Protein AF-A0A1B6LTI6-F1 (afdb_monomer_lite)

Structure (mmCIF, N/CA/C/O backbone):
data_AF-A0A1B6LTI6-F1
#
_entry.id   AF-A0A1B6LTI6-F1
#
loop_
_atom_site.group_PDB
_atom_site.id
_atom_site.type_symbol
_atom_site.label_atom_id
_atom_site.label_alt_id
_atom_site.label_comp_id
_atom_site.label_asym_id
_atom_site.label_entity_id
_atom_site.label_seq_id
_atom_site.pdbx_PDB_ins_code
_atom_site.Cartn_x
_atom_site.Cartn_y
_atom_site.Cartn_z
_atom_site.occupancy
_atom_site.B_iso_or_equiv
_atom_site.auth_seq_id
_atom_site.auth_comp_id
_atom_site.auth_asym_id
_atom_site.auth_atom_id
_atom_site.pdbx_PDB_model_num
ATOM 1 N N . ALA A 1 1 ? -18.635 -0.153 91.635 1.00 41.06 1 ALA A N 1
ATOM 2 C CA . ALA A 1 1 ? -19.345 -0.521 90.395 1.00 41.06 1 ALA A CA 1
ATOM 3 C C . ALA A 1 1 ? -18.486 -0.072 89.223 1.00 41.06 1 ALA A C 1
ATOM 5 O O . ALA A 1 1 ? -18.186 1.110 89.122 1.00 41.06 1 ALA A O 1
ATOM 6 N N . ALA A 1 2 ? -17.983 -1.030 88.450 1.00 55.22 2 ALA A N 1
ATOM 7 C CA . ALA A 1 2 ? -17.024 -0.839 87.370 1.00 55.22 2 ALA A CA 1
ATOM 8 C C . ALA A 1 2 ? -17.741 -0.853 86.016 1.00 55.22 2 ALA A C 1
ATOM 10 O O . ALA A 1 2 ? -18.438 -1.827 85.768 1.00 55.22 2 ALA A O 1
ATOM 11 N N . LEU A 1 3 ? -17.532 0.170 85.177 1.00 48.66 3 LEU A N 1
ATOM 12 C CA . LEU A 1 3 ? -17.733 0.212 83.711 1.00 48.66 3 LEU A CA 1
ATOM 13 C C . LEU A 1 3 ? -16.902 1.431 83.212 1.00 48.66 3 LEU A C 1
ATOM 15 O O . LEU A 1 3 ? -17.319 2.560 83.432 1.00 48.66 3 LEU A O 1
ATOM 19 N N . GLY A 1 4 ? -15.635 1.351 82.771 1.00 45.06 4 GLY A N 1
ATOM 20 C CA . GLY A 1 4 ? -15.125 0.690 81.555 1.00 45.06 4 GLY A CA 1
ATOM 21 C C . GLY A 1 4 ? -15.723 1.373 80.313 1.00 45.06 4 GLY A C 1
ATOM 22 O O . GLY A 1 4 ? -16.849 1.057 79.970 1.00 45.06 4 GLY A O 1
ATOM 23 N N . GLY A 1 5 ? -15.153 2.391 79.651 1.00 58.50 5 GLY A N 1
ATOM 24 C CA . GLY A 1 5 ? -13.779 2.545 79.168 1.00 58.50 5 GLY A CA 1
ATOM 25 C C . GLY A 1 5 ? -13.611 1.756 77.862 1.00 58.50 5 GLY A C 1
ATOM 26 O O . GLY A 1 5 ? -13.429 0.557 77.975 1.00 58.50 5 GLY A O 1
ATOM 27 N N . MET A 1 6 ? -13.709 2.411 76.681 1.00 52.62 6 MET A N 1
ATOM 28 C CA . MET A 1 6 ? -13.359 1.957 75.296 1.00 52.62 6 MET A CA 1
ATOM 29 C C . MET A 1 6 ? -14.430 2.304 74.222 1.00 52.62 6 MET A C 1
ATOM 31 O O . MET A 1 6 ? -15.004 1.417 73.597 1.00 52.62 6 MET A O 1
ATOM 35 N N . GLY A 1 7 ? -14.697 3.594 73.967 1.00 51.78 7 GLY A N 1
ATOM 36 C CA . GLY A 1 7 ? -15.614 4.037 72.89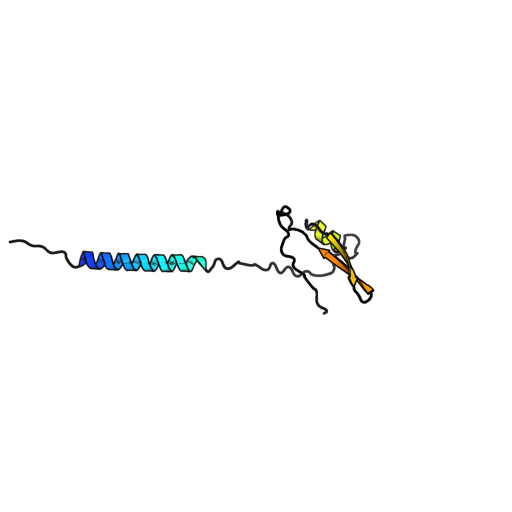2 1.00 51.78 7 GLY A CA 1
ATOM 37 C C . GLY A 1 7 ? -14.946 4.690 71.669 1.00 51.78 7 GLY A C 1
ATOM 38 O O . GLY A 1 7 ? -15.444 4.570 70.554 1.00 51.78 7 GLY A O 1
ATOM 39 N N . CYS A 1 8 ? -13.794 5.347 71.842 1.00 55.28 8 CYS A N 1
ATOM 40 C CA . CYS A 1 8 ? -13.219 6.219 70.803 1.00 55.28 8 CYS A CA 1
ATOM 41 C C . CYS A 1 8 ? -12.261 5.514 69.824 1.00 55.28 8 CYS A C 1
ATOM 43 O O . CYS A 1 8 ? -12.075 5.981 68.704 1.00 55.28 8 CYS A O 1
ATOM 45 N N . SER A 1 9 ? -11.672 4.375 70.197 1.00 56.72 9 SER A N 1
ATOM 46 C CA . SER A 1 9 ? -10.668 3.683 69.370 1.00 56.72 9 SER A CA 1
ATOM 47 C C . SER A 1 9 ? -11.272 2.870 68.221 1.00 56.72 9 SER A C 1
ATOM 49 O O . SER A 1 9 ? -10.673 2.776 67.153 1.00 56.72 9 SER A O 1
ATOM 51 N N . ARG A 1 10 ? -12.480 2.317 68.400 1.00 62.62 10 ARG A N 1
ATOM 52 C CA . ARG A 1 10 ? -13.165 1.523 67.364 1.00 62.62 10 ARG A CA 1
ATOM 53 C C . ARG A 1 10 ? -13.713 2.394 66.234 1.00 62.62 10 ARG A C 1
ATOM 55 O O . ARG A 1 10 ? -13.613 2.009 65.077 1.00 62.62 10 ARG A O 1
ATOM 62 N N . LEU A 1 11 ? -14.224 3.583 66.557 1.00 59.97 11 LEU A N 1
ATOM 63 C CA . LEU A 1 11 ? -14.729 4.533 65.563 1.00 59.97 11 LEU A CA 1
ATOM 64 C C . LEU A 1 11 ? -13.587 5.132 64.722 1.00 59.97 11 LEU A C 1
ATOM 66 O O . LEU A 1 11 ? -13.704 5.242 63.503 1.00 59.97 11 LEU A O 1
ATOM 70 N N . ALA A 1 12 ? -12.449 5.429 65.361 1.00 71.44 12 ALA A N 1
ATOM 71 C CA . ALA A 1 12 ? -11.232 5.856 64.673 1.00 71.44 12 ALA A CA 1
ATOM 72 C C . ALA A 1 12 ? -10.667 4.753 63.759 1.00 71.44 12 ALA A C 1
ATOM 74 O O . ALA A 1 12 ? -10.264 5.040 62.635 1.00 71.44 12 ALA A O 1
ATOM 75 N N . ALA A 1 13 ? -10.701 3.490 64.201 1.00 76.12 13 ALA A N 1
ATOM 76 C CA . ALA A 1 13 ? -10.264 2.352 63.393 1.00 76.12 13 ALA A CA 1
ATOM 77 C C . ALA A 1 13 ? -11.156 2.126 62.161 1.00 76.12 13 ALA A C 1
ATOM 79 O O . ALA A 1 13 ? -10.638 1.896 61.072 1.00 76.12 13 ALA A O 1
ATOM 80 N N . VAL A 1 14 ? -12.483 2.244 62.299 1.00 77.69 14 VAL A N 1
ATOM 81 C CA . VAL A 1 14 ? -13.417 2.123 61.163 1.00 77.69 14 VAL A CA 1
ATOM 82 C C . VAL A 1 14 ? -13.204 3.255 60.157 1.00 77.69 14 VAL A C 1
ATOM 84 O O . VAL A 1 14 ? -13.127 2.995 58.960 1.00 77.69 14 VAL A O 1
ATOM 87 N N . SER A 1 15 ? -13.023 4.492 60.630 1.00 80.00 15 SER A N 1
ATOM 88 C CA . SER A 1 15 ? -12.713 5.635 59.762 1.00 80.00 15 SER A CA 1
ATOM 89 C C . SER A 1 15 ? -11.385 5.446 59.014 1.00 80.00 15 SER A C 1
ATOM 91 O O . SER A 1 15 ? -11.318 5.639 57.801 1.00 80.00 15 SER A O 1
ATOM 93 N N . LEU A 1 16 ? -10.342 4.965 59.702 1.00 84.44 16 LEU A N 1
ATOM 94 C CA . LEU A 1 16 ? -9.036 4.687 59.099 1.00 84.44 16 LEU A CA 1
ATOM 95 C C . LEU A 1 16 ? -9.111 3.587 58.027 1.00 84.44 16 LEU A C 1
ATOM 97 O O . LEU A 1 16 ? -8.517 3.732 56.961 1.00 84.44 16 LEU A O 1
ATOM 101 N N . LEU A 1 17 ? -9.869 2.514 58.274 1.00 85.88 17 LEU A N 1
ATOM 102 C CA . LEU A 1 17 ? -10.059 1.430 57.306 1.00 85.88 17 LEU A CA 1
ATOM 103 C C . LEU A 1 17 ? -10.806 1.897 56.049 1.00 85.88 17 LEU A C 1
ATOM 105 O O . LEU A 1 17 ? -10.423 1.520 54.942 1.00 85.88 17 LEU A O 1
ATOM 109 N N . VAL A 1 18 ? -11.823 2.752 56.202 1.00 88.19 18 VAL A N 1
ATOM 110 C CA . VAL A 1 18 ? -12.550 3.346 55.067 1.00 88.19 18 VAL A CA 1
ATOM 111 C C . VAL A 1 18 ? -11.627 4.251 54.248 1.00 88.19 18 VAL A C 1
ATOM 113 O O . VAL A 1 18 ? -11.609 4.153 53.022 1.00 88.19 18 VAL A O 1
ATOM 116 N N . MET A 1 19 ? -10.800 5.069 54.904 1.00 86.69 19 MET A N 1
ATOM 117 C CA . MET A 1 19 ? -9.836 5.938 54.219 1.00 86.69 19 MET A CA 1
ATOM 118 C C . MET A 1 19 ? -8.779 5.141 53.448 1.00 86.69 19 MET A C 1
ATOM 120 O O . MET A 1 19 ? -8.492 5.473 52.301 1.00 86.69 19 MET A O 1
ATOM 124 N N . ILE A 1 20 ? -8.243 4.064 54.034 1.00 89.31 20 ILE A N 1
ATOM 125 C CA . ILE A 1 20 ? -7.285 3.175 53.358 1.00 89.31 20 ILE A CA 1
ATOM 126 C C . ILE A 1 20 ? -7.943 2.490 52.153 1.00 89.31 20 ILE A C 1
ATOM 128 O O . ILE A 1 20 ? -7.344 2.452 51.082 1.00 89.31 20 ILE A O 1
ATOM 132 N N . ALA A 1 21 ? -9.181 2.001 52.283 1.00 87.75 21 ALA A N 1
ATOM 133 C CA . ALA A 1 21 ? -9.903 1.366 51.179 1.00 87.75 21 ALA A CA 1
ATOM 134 C C . ALA A 1 21 ? -10.166 2.335 50.011 1.00 87.75 21 ALA A C 1
ATOM 136 O O . ALA A 1 21 ? -9.972 1.961 48.854 1.00 87.75 21 ALA A O 1
ATOM 137 N N . VAL A 1 22 ? -10.544 3.587 50.299 1.00 88.31 22 VAL A N 1
ATOM 138 C CA . VAL A 1 22 ? -10.732 4.634 49.277 1.00 88.31 22 VAL A CA 1
ATOM 139 C C . VAL A 1 22 ? -9.405 4.989 48.604 1.00 88.31 22 VAL A C 1
ATOM 141 O O . VAL A 1 22 ? -9.358 5.096 47.380 1.00 88.31 22 VAL A O 1
ATOM 144 N N . LEU A 1 23 ? -8.314 5.106 49.368 1.00 85.31 23 LEU A N 1
ATOM 145 C CA . LEU A 1 23 ? -6.985 5.369 48.810 1.00 85.31 23 LEU A CA 1
ATOM 146 C C . LEU A 1 23 ? -6.523 4.227 47.898 1.00 85.31 23 LEU A C 1
ATOM 148 O O . LEU A 1 23 ? -6.032 4.483 46.805 1.00 85.31 23 LEU A O 1
ATOM 152 N N . LEU A 1 24 ? -6.741 2.973 48.304 1.00 83.56 24 LEU A N 1
ATOM 153 C CA . LEU A 1 24 ? -6.412 1.797 47.496 1.00 83.56 24 LEU A CA 1
ATOM 154 C C . LEU A 1 24 ? -7.255 1.729 46.214 1.00 83.56 24 LEU A C 1
ATOM 156 O O . LEU A 1 24 ? -6.701 1.461 45.151 1.00 83.56 24 LEU A O 1
ATOM 160 N N . LEU A 1 25 ? -8.558 2.027 46.278 1.00 81.00 25 LEU A N 1
ATOM 161 C CA . LEU A 1 25 ? -9.435 2.092 45.099 1.00 81.00 25 LEU A CA 1
ATOM 162 C C . LEU A 1 25 ? -9.007 3.196 44.119 1.00 81.00 25 LEU A C 1
ATOM 164 O O . LEU A 1 25 ? -8.985 2.970 42.909 1.00 81.00 25 LEU A O 1
ATOM 168 N N . LEU A 1 26 ? -8.604 4.364 44.630 1.00 78.88 26 LEU A N 1
ATOM 169 C CA . LEU A 1 26 ? -8.080 5.463 43.815 1.00 78.88 26 LEU A CA 1
ATOM 170 C C . LEU A 1 26 ? -6.695 5.135 43.223 1.00 78.88 26 LEU A C 1
ATOM 172 O O . LEU A 1 26 ? -6.443 5.428 42.054 1.00 78.88 26 LEU A O 1
ATOM 176 N N . CYS A 1 27 ? -5.817 4.469 43.979 1.00 76.69 27 CYS A N 1
ATOM 177 C CA . CYS A 1 27 ? -4.497 4.036 43.509 1.00 76.69 27 CYS A CA 1
ATOM 178 C C . CYS A 1 27 ? -4.571 2.913 42.458 1.00 76.69 27 CYS A C 1
ATOM 180 O O . CYS A 1 27 ? -3.768 2.905 41.525 1.00 76.69 27 CYS A O 1
ATOM 182 N N . LEU A 1 28 ? -5.536 1.994 42.570 1.00 69.44 28 LEU A N 1
ATOM 183 C CA . LEU A 1 28 ? -5.770 0.923 41.591 1.00 69.44 28 LEU A CA 1
ATOM 184 C C . LEU A 1 28 ? -6.430 1.442 40.300 1.00 69.44 28 LEU A C 1
ATOM 186 O O . LEU A 1 28 ? -6.182 0.896 39.228 1.00 69.44 28 LEU A O 1
ATOM 190 N N . GLY A 1 29 ? -7.225 2.516 40.375 1.00 62.94 29 GLY A N 1
ATOM 191 C CA . GLY A 1 29 ? -7.768 3.199 39.193 1.00 62.94 29 GLY A CA 1
ATOM 192 C C . GLY A 1 29 ? -6.719 4.015 38.423 1.00 62.94 29 GLY A C 1
ATOM 193 O O . GLY A 1 29 ? -6.781 4.108 37.198 1.00 62.94 29 GLY A O 1
ATOM 194 N N . ALA A 1 30 ? -5.719 4.562 39.122 1.00 58.94 30 ALA A N 1
ATOM 195 C CA . ALA A 1 30 ? -4.660 5.379 38.523 1.00 58.94 30 ALA A CA 1
ATOM 196 C C . ALA A 1 30 ? -3.540 4.563 37.845 1.00 58.94 30 ALA A C 1
ATOM 198 O O . ALA A 1 30 ? -2.839 5.089 36.980 1.00 58.94 30 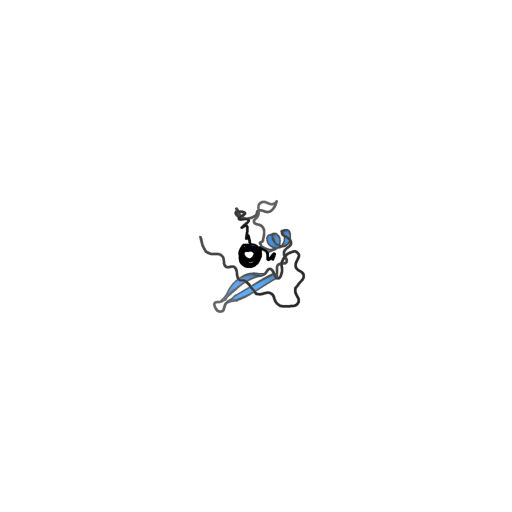ALA A O 1
ATOM 199 N N . SER A 1 31 ? -3.378 3.278 38.182 1.00 57.22 31 SER A N 1
ATOM 200 C CA . SER A 1 31 ? -2.350 2.413 37.578 1.00 57.22 31 SER A CA 1
ATOM 201 C C . SER A 1 31 ? -2.704 1.915 36.171 1.00 57.22 31 SER A C 1
ATOM 203 O O . SER A 1 31 ? -1.816 1.473 35.443 1.00 57.22 31 SER A O 1
ATOM 205 N N . CYS A 1 32 ? -3.963 2.038 35.738 1.00 49.44 32 CYS A N 1
ATOM 206 C CA . CYS A 1 32 ? -4.389 1.576 34.413 1.00 49.44 32 CYS A CA 1
ATOM 207 C C . CYS A 1 32 ? -4.218 2.621 33.295 1.00 49.44 32 CYS A C 1
ATOM 209 O O . CYS A 1 32 ? -4.199 2.251 32.124 1.00 49.44 32 CYS A O 1
ATOM 211 N N . PHE A 1 33 ? -4.044 3.913 33.608 1.00 47.31 33 PHE A N 1
ATOM 212 C CA . PHE A 1 33 ? -3.993 4.959 32.572 1.00 47.31 33 PHE A CA 1
ATOM 213 C C . PHE A 1 33 ? -2.581 5.249 32.021 1.00 47.31 33 PHE A C 1
ATOM 215 O O . PHE A 1 33 ? -2.434 5.981 31.047 1.00 47.31 33 PHE A O 1
ATOM 222 N N . VAL A 1 34 ? -1.530 4.636 32.581 1.00 49.50 34 VAL A N 1
ATOM 223 C CA . VAL A 1 34 ? -0.142 4.759 32.074 1.00 49.50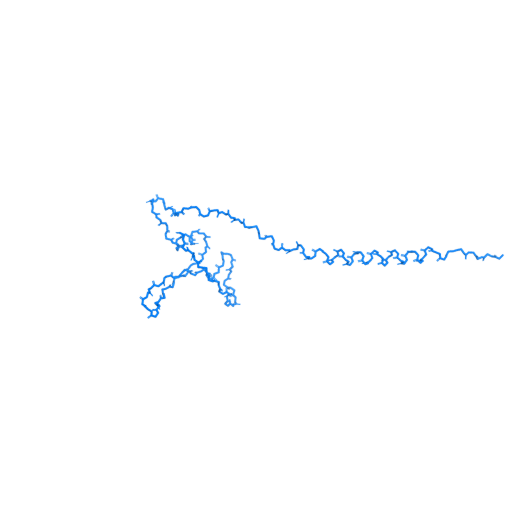 34 VAL A CA 1
ATOM 224 C C . VAL A 1 34 ? 0.356 3.449 31.443 1.00 49.50 34 VAL A C 1
ATOM 226 O O . VAL A 1 34 ? 1.547 3.239 31.258 1.00 49.50 34 VAL A O 1
ATOM 229 N N . ALA A 1 35 ? -0.562 2.586 30.999 1.00 52.66 35 ALA A N 1
ATOM 230 C CA . ALA A 1 35 ? -0.286 1.661 29.895 1.00 52.66 35 ALA A CA 1
ATOM 231 C C . ALA A 1 35 ? -0.572 2.333 28.535 1.00 52.66 35 ALA A C 1
ATOM 233 O O . ALA A 1 35 ? -0.914 1.673 27.555 1.00 52.66 35 ALA A O 1
ATOM 234 N N . GLY A 1 36 ? -0.434 3.665 28.479 1.00 48.81 36 GLY A N 1
ATOM 235 C CA . GLY A 1 36 ? -0.293 4.407 27.239 1.00 48.81 36 GLY A CA 1
ATOM 236 C C . GLY A 1 36 ? 0.866 3.804 26.463 1.00 48.81 36 GLY A C 1
ATOM 237 O O . GLY A 1 36 ? 2.020 3.904 26.873 1.00 48.81 36 GLY A O 1
ATOM 238 N N . VAL A 1 37 ? 0.503 3.110 25.390 1.00 52.81 37 VAL A N 1
ATOM 239 C CA . VAL A 1 37 ? 1.354 2.497 24.377 1.00 52.81 37 VAL A CA 1
ATOM 240 C C . VAL A 1 37 ? 2.637 3.315 24.227 1.00 52.81 37 VAL A C 1
ATOM 242 O O . VAL A 1 37 ? 2.637 4.387 23.623 1.00 52.81 37 VAL A O 1
ATOM 245 N N . ARG A 1 38 ? 3.742 2.835 24.810 1.00 44.72 38 ARG A N 1
ATOM 246 C CA . ARG A 1 38 ? 5.084 3.346 24.522 1.00 44.72 38 ARG A CA 1
ATOM 247 C C . ARG A 1 38 ? 5.390 2.930 23.090 1.00 44.72 38 ARG A C 1
ATOM 249 O O . ARG A 1 38 ? 6.041 1.921 22.848 1.00 44.72 38 ARG A O 1
ATOM 256 N N . PHE A 1 39 ? 4.871 3.696 22.139 1.00 49.62 39 PHE A N 1
ATOM 257 C CA . PHE A 1 39 ? 5.375 3.692 20.783 1.00 49.62 39 PHE A CA 1
ATOM 258 C C . PHE A 1 39 ? 6.748 4.343 20.892 1.00 49.62 39 PHE A C 1
ATOM 260 O O . PHE A 1 39 ? 6.862 5.561 20.966 1.00 49.62 39 PHE A O 1
ATOM 267 N N . THR A 1 40 ? 7.794 3.539 21.057 1.00 47.75 40 THR A N 1
ATOM 268 C CA . THR A 1 40 ? 9.148 4.002 20.782 1.00 47.75 40 THR A CA 1
ATOM 269 C C . THR A 1 40 ? 9.218 4.124 19.265 1.00 47.75 40 THR A C 1
ATOM 271 O O . THR A 1 40 ? 9.244 3.083 18.604 1.00 47.75 40 THR A O 1
ATOM 274 N N . PRO A 1 41 ? 9.194 5.330 18.665 1.00 48.50 41 PRO A N 1
ATOM 275 C CA . PRO A 1 41 ? 9.580 5.428 17.276 1.00 48.50 41 PRO A CA 1
ATOM 276 C C . PRO A 1 41 ? 11.057 5.043 17.231 1.00 48.50 41 PRO A C 1
ATOM 278 O O . PRO A 1 41 ? 11.928 5.818 17.628 1.00 48.50 41 PRO A O 1
ATOM 281 N N . THR A 1 42 ? 11.358 3.836 16.762 1.00 52.78 42 THR A N 1
ATOM 282 C CA . THR A 1 42 ? 12.657 3.567 16.153 1.00 52.78 42 THR A CA 1
ATOM 283 C C . THR A 1 42 ? 12.678 4.397 14.873 1.00 52.78 42 THR A C 1
ATOM 285 O O . THR A 1 42 ? 12.346 3.917 13.794 1.00 52.78 42 THR A O 1
ATOM 288 N N . SER A 1 43 ? 12.948 5.697 15.008 1.00 56.78 43 SER A N 1
ATOM 289 C CA . SER A 1 43 ? 13.247 6.572 13.881 1.00 56.78 43 SER A CA 1
ATOM 290 C C . SER A 1 43 ? 14.666 6.242 13.441 1.00 56.78 43 SER A C 1
ATOM 292 O O . SER A 1 43 ? 15.620 6.973 13.707 1.00 56.78 43 SER A O 1
ATOM 294 N N . GLU A 1 44 ? 14.819 5.072 12.826 1.00 56.56 44 GLU A N 1
ATOM 295 C CA . GLU A 1 44 ? 15.917 4.874 11.904 1.00 56.56 44 GLU A CA 1
ATOM 296 C C . GLU A 1 44 ? 15.628 5.804 10.735 1.00 56.56 44 GLU A C 1
ATOM 298 O O . GLU A 1 44 ? 14.640 5.662 10.013 1.00 56.56 44 GLU A O 1
ATOM 303 N N . ARG A 1 45 ? 16.458 6.840 10.609 1.00 52.91 45 ARG A N 1
ATOM 304 C CA . ARG A 1 45 ? 16.516 7.638 9.393 1.00 52.91 45 ARG A CA 1
ATOM 305 C C . ARG A 1 45 ? 16.769 6.659 8.249 1.00 52.91 45 ARG A C 1
ATOM 307 O O . ARG A 1 45 ? 17.886 6.170 8.122 1.00 52.91 45 ARG A O 1
ATOM 314 N N . VAL A 1 46 ? 15.744 6.376 7.447 1.00 55.12 46 VAL A N 1
ATOM 315 C CA . VAL A 1 46 ? 15.884 5.667 6.172 1.00 55.12 46 VAL A CA 1
ATOM 316 C C . VAL A 1 46 ? 16.685 6.590 5.259 1.00 55.12 46 VAL A C 1
ATOM 318 O O . VAL A 1 46 ? 16.163 7.529 4.658 1.00 55.12 46 VAL A O 1
ATOM 321 N N . GLY A 1 47 ? 18.002 6.424 5.322 1.00 53.31 47 GLY A N 1
ATOM 322 C CA . GLY A 1 47 ? 18.985 7.220 4.616 1.00 53.31 47 GLY A CA 1
ATOM 323 C C . GLY A 1 47 ? 19.367 6.537 3.314 1.00 53.31 47 GLY A C 1
ATOM 324 O O . GLY A 1 47 ? 19.925 5.449 3.339 1.00 53.31 47 GLY A O 1
ATOM 325 N N . GLY A 1 48 ? 19.118 7.233 2.206 1.00 59.16 48 GLY A N 1
ATOM 326 C CA . GLY A 1 48 ? 19.657 6.920 0.884 1.00 59.16 48 GLY A CA 1
ATOM 327 C C . GLY A 1 48 ? 18.908 5.828 0.110 1.00 59.16 48 GLY A C 1
ATOM 328 O O . GLY A 1 48 ? 18.180 5.029 0.697 1.00 59.16 48 GLY A O 1
ATOM 329 N N . PRO A 1 49 ? 19.053 5.803 -1.228 1.00 61.34 49 PRO A N 1
ATOM 330 C CA . PRO A 1 49 ? 18.642 4.651 -2.016 1.00 61.34 49 PRO A CA 1
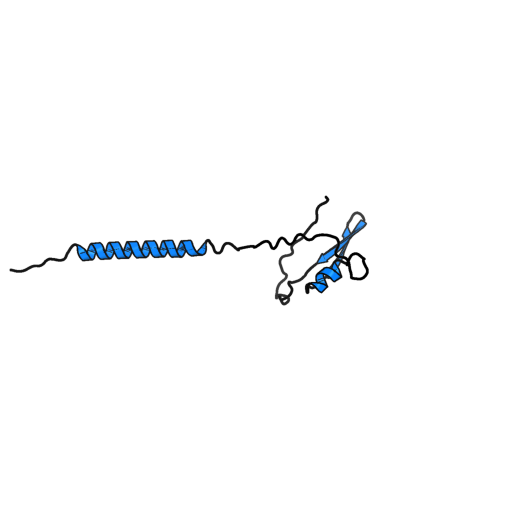ATOM 331 C C . PRO A 1 49 ? 19.459 3.446 -1.543 1.00 61.34 49 PRO A C 1
ATOM 333 O O . PRO A 1 49 ? 20.688 3.495 -1.543 1.00 61.34 49 PRO A O 1
ATOM 336 N N . TYR A 1 50 ? 18.787 2.385 -1.101 1.00 65.44 50 TYR A N 1
ATOM 337 C CA . TYR A 1 50 ? 19.453 1.134 -0.761 1.00 65.44 50 TYR A CA 1
ATOM 338 C C . TYR A 1 50 ? 20.151 0.617 -2.022 1.00 65.44 50 TYR A C 1
ATOM 340 O O . TYR A 1 50 ? 19.490 0.395 -3.036 1.00 65.44 50 TYR A O 1
ATOM 348 N N . MET A 1 51 ? 21.479 0.521 -1.986 1.00 66.19 51 MET A N 1
ATOM 349 C CA . MET A 1 51 ? 22.293 -0.000 -3.083 1.00 66.19 51 MET A CA 1
ATOM 350 C C . MET A 1 51 ? 22.525 -1.494 -2.866 1.00 66.19 51 MET A C 1
ATOM 352 O O . MET A 1 51 ? 22.766 -1.916 -1.735 1.00 66.19 51 MET A O 1
ATOM 356 N N . ASN A 1 52 ? 22.416 -2.293 -3.925 1.00 69.25 52 ASN A N 1
ATOM 357 C CA . ASN A 1 52 ? 22.841 -3.688 -3.895 1.00 69.25 52 ASN A CA 1
ATOM 358 C C . ASN A 1 52 ? 24.378 -3.774 -3.912 1.00 69.25 52 ASN A C 1
ATOM 360 O O . ASN A 1 52 ? 25.065 -2.789 -4.178 1.00 69.25 52 ASN A O 1
ATOM 364 N N . ASP A 1 53 ? 24.917 -4.975 -3.712 1.00 72.88 53 ASP A N 1
ATOM 365 C CA . ASP A 1 53 ? 26.364 -5.239 -3.785 1.00 72.88 53 ASP A CA 1
ATOM 366 C C . ASP A 1 53 ? 26.984 -4.941 -5.174 1.00 72.88 53 ASP A C 1
ATOM 368 O O . ASP A 1 53 ? 28.199 -4.999 -5.338 1.00 72.88 53 ASP A O 1
ATOM 372 N N . ASN A 1 54 ? 26.155 -4.624 -6.178 1.00 75.44 54 ASN A N 1
ATOM 373 C CA . ASN A 1 54 ? 26.532 -4.257 -7.545 1.00 75.44 54 ASN A CA 1
ATOM 374 C C . ASN A 1 54 ? 26.327 -2.747 -7.835 1.00 75.44 54 ASN A C 1
ATOM 376 O O . ASN A 1 54 ? 26.172 -2.372 -8.998 1.00 75.44 54 ASN A O 1
ATOM 380 N N . ASP A 1 55 ? 26.279 -1.892 -6.803 1.00 72.06 55 ASP A N 1
ATOM 381 C CA . ASP A 1 55 ? 26.126 -0.423 -6.873 1.00 72.06 55 ASP A CA 1
ATOM 382 C C . ASP A 1 55 ? 24.820 0.100 -7.533 1.00 72.06 55 ASP A C 1
ATOM 384 O O . ASP A 1 55 ? 24.732 1.260 -7.945 1.00 72.06 55 ASP A O 1
ATOM 388 N N . GLY A 1 56 ? 23.766 -0.721 -7.625 1.00 80.44 56 GLY A N 1
ATOM 389 C CA . GLY A 1 56 ? 22.461 -0.350 -8.201 1.00 80.44 56 GLY A CA 1
ATOM 390 C C . GLY A 1 56 ? 21.341 -0.195 -7.160 1.00 80.44 56 GLY A C 1
ATOM 391 O O . GLY A 1 56 ? 21.387 -0.861 -6.127 1.00 80.44 56 GLY A O 1
ATOM 392 N N . PRO A 1 57 ? 20.307 0.640 -7.399 1.00 80.31 57 PRO A N 1
ATOM 393 C CA . PRO A 1 57 ? 19.166 0.760 -6.488 1.00 80.31 57 PRO A CA 1
ATOM 394 C C . PRO A 1 57 ? 18.412 -0.572 -6.366 1.00 80.31 57 PRO A C 1
ATOM 396 O O . PRO A 1 57 ? 18.068 -1.192 -7.373 1.00 80.31 57 PRO A O 1
ATOM 399 N N . ILE A 1 58 ? 18.137 -0.998 -5.133 1.00 84.75 58 ILE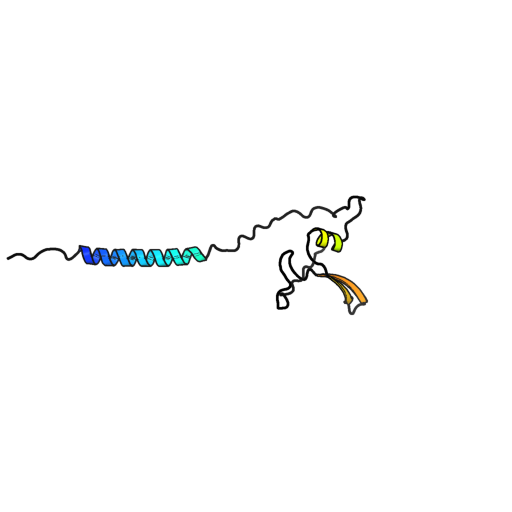 A N 1
ATOM 400 C CA . ILE A 1 58 ? 17.395 -2.231 -4.851 1.00 84.75 58 ILE A CA 1
ATOM 401 C C . ILE A 1 58 ? 15.903 -2.020 -5.173 1.00 84.75 58 ILE A C 1
ATOM 403 O O . ILE A 1 58 ? 15.312 -1.042 -4.697 1.00 84.75 58 ILE A O 1
ATOM 407 N N . PRO A 1 59 ? 15.259 -2.929 -5.929 1.00 88.88 59 PRO A N 1
ATOM 408 C CA . PRO A 1 59 ? 13.812 -2.929 -6.109 1.00 88.88 59 PRO A CA 1
ATOM 409 C C . PRO A 1 59 ? 13.078 -3.019 -4.766 1.00 88.88 59 PRO A C 1
ATOM 411 O O . PRO A 1 59 ? 13.443 -3.794 -3.883 1.00 88.88 59 PRO A O 1
ATOM 414 N N . ILE A 1 60 ? 11.988 -2.269 -4.611 1.00 89.88 60 ILE A N 1
ATOM 415 C CA . ILE A 1 60 ? 11.233 -2.224 -3.348 1.00 89.88 60 ILE A CA 1
ATOM 416 C C . ILE A 1 60 ? 10.715 -3.606 -2.913 1.00 89.88 60 ILE A C 1
ATOM 418 O O . ILE A 1 60 ? 10.681 -3.913 -1.725 1.00 89.88 60 ILE A O 1
ATOM 422 N N . GLU A 1 61 ? 10.357 -4.463 -3.867 1.00 92.06 61 GLU A N 1
ATOM 423 C CA . GLU A 1 61 ? 9.894 -5.834 -3.624 1.00 92.06 61 GLU A CA 1
ATOM 424 C C . GLU A 1 61 ? 10.970 -6.683 -2.944 1.00 92.06 61 GLU A C 1
ATOM 426 O O . GLU A 1 61 ? 10.703 -7.382 -1.960 1.00 92.06 61 GLU A O 1
ATOM 431 N N . GLU A 1 62 ? 12.198 -6.585 -3.453 1.00 90.12 62 GLU A N 1
ATOM 432 C CA . GLU A 1 62 ? 13.359 -7.277 -2.914 1.00 90.12 62 GLU A CA 1
ATOM 433 C C . GLU A 1 62 ? 13.668 -6.749 -1.516 1.00 90.12 62 GLU A C 1
ATOM 435 O O . GLU A 1 62 ? 13.799 -7.537 -0.581 1.00 90.12 62 GLU A O 1
ATOM 440 N N . TYR A 1 63 ? 13.665 -5.427 -1.341 1.00 90.00 63 TYR A N 1
ATOM 441 C CA . TYR A 1 63 ? 13.882 -4.802 -0.041 1.00 90.00 63 TYR A CA 1
ATOM 442 C C . TYR A 1 63 ? 12.873 -5.291 1.015 1.00 90.00 63 TYR A C 1
ATOM 444 O O . TYR A 1 63 ? 13.262 -5.689 2.115 1.00 90.00 63 TYR A O 1
ATOM 452 N N . ILE A 1 64 ? 11.577 -5.330 0.688 1.00 91.81 64 ILE A N 1
ATOM 453 C CA . ILE A 1 64 ? 10.523 -5.813 1.599 1.00 91.81 64 ILE A CA 1
ATOM 454 C C . ILE A 1 64 ? 10.728 -7.300 1.940 1.00 91.81 64 ILE A C 1
ATOM 456 O O . ILE A 1 64 ? 10.624 -7.693 3.110 1.00 91.81 64 ILE A O 1
ATOM 460 N N . THR A 1 65 ? 11.060 -8.114 0.936 1.00 91.44 65 THR A N 1
ATOM 461 C CA . THR A 1 65 ? 11.236 -9.567 1.083 1.00 91.44 65 THR A CA 1
ATOM 462 C C . THR A 1 65 ? 12.485 -9.915 1.893 1.00 91.44 65 THR A C 1
ATOM 464 O O . THR A 1 65 ? 12.419 -10.780 2.767 1.00 91.44 65 THR A O 1
ATOM 467 N N . GLN A 1 66 ? 13.601 -9.207 1.683 1.00 91.12 66 GLN A N 1
ATOM 468 C CA . GLN A 1 66 ? 14.827 -9.343 2.482 1.00 91.12 66 GLN A CA 1
ATOM 469 C C . GLN A 1 66 ? 14.567 -9.078 3.973 1.00 91.12 66 GLN A C 1
ATOM 471 O O . GLN A 1 66 ? 15.146 -9.731 4.839 1.00 91.12 66 GLN A O 1
ATOM 476 N N . HIS A 1 67 ? 13.630 -8.178 4.286 1.00 90.69 67 HIS A N 1
ATOM 477 C CA . HIS A 1 67 ? 13.199 -7.902 5.658 1.00 90.69 67 HIS A CA 1
ATOM 478 C C . HIS A 1 67 ? 12.172 -8.915 6.198 1.00 90.69 67 HIS A C 1
ATOM 480 O O . HIS A 1 67 ? 11.695 -8.763 7.326 1.00 90.69 67 HIS A O 1
ATOM 486 N N . GLY A 1 68 ? 11.834 -9.958 5.436 1.00 91.75 68 GLY A N 1
ATOM 487 C CA . GLY A 1 68 ? 10.958 -11.055 5.850 1.00 91.75 68 GLY A CA 1
ATOM 488 C C . GLY A 1 68 ? 9.463 -10.731 5.811 1.00 91.75 68 GLY A C 1
ATOM 489 O O . GLY A 1 68 ? 8.677 -11.423 6.462 1.00 91.75 68 GLY A O 1
ATOM 490 N N . TYR A 1 69 ? 9.053 -9.677 5.100 1.00 93.06 69 TYR A N 1
ATOM 491 C CA . TYR A 1 69 ? 7.640 -9.358 4.892 1.00 93.06 69 TYR A CA 1
ATOM 492 C C . TYR A 1 69 ? 7.157 -9.908 3.541 1.00 93.06 69 TYR A C 1
ATOM 494 O O . TYR A 1 69 ? 7.869 -9.785 2.547 1.00 93.06 69 TYR A O 1
ATOM 502 N N . PRO A 1 70 ? 5.946 -10.485 3.467 1.00 92.12 70 PRO A N 1
ATOM 503 C CA . PRO A 1 70 ? 5.332 -10.820 2.185 1.00 92.12 70 PRO A CA 1
ATOM 504 C C . PRO A 1 70 ? 4.969 -9.541 1.417 1.00 92.12 70 PRO A C 1
ATOM 506 O O . PRO A 1 70 ? 4.526 -8.564 2.024 1.00 92.12 70 PRO A O 1
ATOM 509 N N . VAL A 1 71 ? 5.093 -9.568 0.091 1.00 94.31 71 VAL A N 1
ATOM 510 C CA . VAL A 1 71 ? 4.717 -8.455 -0.789 1.00 94.31 71 VAL A CA 1
ATOM 511 C C . VAL A 1 71 ? 3.836 -8.944 -1.937 1.00 94.31 71 VAL A C 1
ATOM 513 O O . VAL A 1 71 ? 4.067 -10.002 -2.516 1.00 94.31 71 VAL A O 1
ATOM 516 N N . GLU A 1 72 ? 2.802 -8.169 -2.242 1.00 94.44 72 GLU A N 1
ATOM 517 C CA . GLU A 1 72 ? 1.915 -8.319 -3.393 1.00 94.44 72 GLU A CA 1
ATOM 518 C C . GLU A 1 72 ? 2.034 -7.048 -4.245 1.00 94.44 72 GLU A C 1
ATOM 520 O O . GLU A 1 72 ? 2.062 -5.941 -3.700 1.00 94.44 72 GLU A O 1
ATOM 525 N N . VAL A 1 73 ? 2.109 -7.192 -5.568 1.00 95.44 73 VAL A N 1
ATOM 526 C CA . VAL A 1 73 ? 2.200 -6.066 -6.507 1.00 95.44 73 VAL A CA 1
ATOM 527 C C . VAL A 1 73 ? 0.903 -5.977 -7.299 1.00 95.44 73 VAL A C 1
ATOM 529 O O . VAL A 1 73 ? 0.419 -6.980 -7.826 1.00 95.44 73 VAL A O 1
ATOM 532 N N . HIS A 1 74 ? 0.330 -4.779 -7.367 1.00 95.06 74 HIS A N 1
ATOM 533 C CA . HIS A 1 74 ? -0.905 -4.508 -8.092 1.00 95.06 74 HIS A CA 1
ATOM 534 C C . HIS A 1 74 ? -0.697 -3.364 -9.073 1.00 95.06 74 HIS A C 1
ATOM 536 O O . HIS A 1 74 ? -0.352 -2.257 -8.668 1.00 95.06 74 HIS A O 1
ATOM 542 N N . GLU A 1 75 ? -0.967 -3.614 -10.348 1.00 96.75 75 GLU A N 1
ATOM 543 C CA . GLU A 1 75 ? -1.039 -2.566 -11.360 1.00 96.75 75 GLU A CA 1
ATOM 544 C C . GLU A 1 75 ? -2.487 -2.101 -11.509 1.00 96.75 75 GLU A C 1
ATOM 546 O O . GLU A 1 75 ? -3.399 -2.902 -11.723 1.00 96.75 75 GLU A O 1
ATOM 551 N N . ILE A 1 76 ? -2.703 -0.798 -11.356 1.00 95.81 76 ILE A N 1
ATOM 552 C CA . ILE A 1 76 ? -4.015 -0.163 -11.440 1.00 95.81 76 ILE A CA 1
ATOM 553 C C . ILE A 1 76 ? -3.965 0.871 -12.554 1.00 95.81 76 ILE A C 1
ATOM 555 O O . ILE A 1 76 ? -3.188 1.821 -12.496 1.00 95.81 76 ILE A O 1
ATOM 559 N N . THR A 1 77 ? -4.824 0.703 -13.553 1.00 96.69 77 THR A N 1
ATOM 560 C CA . THR A 1 77 ? -5.030 1.716 -14.588 1.00 96.69 77 THR A CA 1
ATOM 561 C C . THR A 1 77 ? -6.093 2.701 -14.121 1.00 96.69 77 THR A C 1
ATOM 563 O O . THR A 1 77 ? -7.229 2.314 -13.836 1.00 96.69 77 THR A O 1
ATOM 566 N N . THR A 1 78 ? -5.730 3.975 -14.014 1.00 96.56 78 THR A N 1
ATOM 567 C CA . THR A 1 78 ? -6.666 5.046 -13.666 1.00 96.56 78 THR A CA 1
ATOM 568 C C . THR A 1 78 ? -7.540 5.418 -14.866 1.00 96.56 78 THR A C 1
ATOM 570 O O . THR A 1 78 ? -7.247 5.077 -16.011 1.00 96.56 78 THR A O 1
ATOM 573 N N . GLN A 1 79 ? -8.647 6.123 -14.620 1.00 97.69 79 GLN A N 1
ATOM 574 C CA . GLN A 1 79 ? -9.606 6.498 -15.672 1.00 97.69 79 GLN A CA 1
ATOM 575 C C . GLN A 1 79 ? -9.001 7.411 -16.749 1.00 97.69 79 GLN A C 1
ATOM 577 O O . GLN A 1 79 ? -9.425 7.376 -17.899 1.00 97.69 79 GLN A O 1
ATOM 582 N N . ASP A 1 80 ? -8.012 8.214 -16.369 1.00 97.25 80 ASP A N 1
ATOM 583 C CA . ASP A 1 80 ? -7.227 9.097 -17.231 1.00 97.25 80 ASP A CA 1
ATOM 584 C C . ASP A 1 80 ? -6.037 8.390 -17.909 1.00 97.25 80 ASP A C 1
ATOM 586 O O . ASP A 1 80 ? -5.304 9.017 -18.670 1.00 97.25 80 ASP A O 1
ATOM 590 N N . GLY A 1 81 ? -5.876 7.079 -17.697 1.00 96.69 81 GLY A N 1
ATOM 591 C CA . GLY A 1 81 ? -4.947 6.232 -18.446 1.00 96.69 81 GLY A CA 1
ATOM 592 C C . GLY A 1 81 ? -3.546 6.086 -17.848 1.00 96.69 81 GLY A C 1
ATOM 593 O O . GLY A 1 81 ? -2.679 5.512 -18.507 1.00 96.69 81 GLY A O 1
ATOM 594 N N . TYR A 1 82 ? -3.298 6.549 -16.620 1.00 96.62 82 TYR A N 1
ATOM 595 C CA . TYR A 1 82 ? -2.033 6.279 -15.930 1.00 96.62 82 TYR A CA 1
ATOM 596 C C . TYR A 1 82 ? -2.010 4.856 -15.371 1.00 96.62 82 TYR A C 1
ATOM 598 O O . TYR A 1 82 ? -3.012 4.351 -14.867 1.00 96.62 82 TYR A O 1
ATOM 606 N N . ILE A 1 83 ? -0.843 4.214 -15.436 1.00 96.75 83 ILE A N 1
ATOM 607 C CA . ILE A 1 83 ? -0.593 2.903 -14.830 1.00 96.75 83 ILE A CA 1
ATOM 608 C C . ILE A 1 83 ? 0.137 3.140 -13.509 1.00 96.75 83 ILE A C 1
ATOM 610 O O . ILE A 1 83 ? 1.260 3.643 -13.496 1.00 96.75 83 ILE A O 1
ATOM 614 N N . LEU A 1 84 ? -0.522 2.811 -12.401 1.00 95.31 84 LEU A N 1
ATOM 615 C CA . LEU A 1 84 ? 0.016 2.935 -11.051 1.00 95.31 84 LEU A CA 1
ATOM 616 C C . LEU A 1 84 ? 0.385 1.558 -10.509 1.00 95.31 84 LEU A C 1
ATOM 618 O O . LEU A 1 84 ? -0.448 0.653 -10.508 1.00 95.31 84 LEU A O 1
ATOM 622 N N . THR A 1 85 ? 1.596 1.421 -9.981 1.00 95.38 85 THR A N 1
ATOM 623 C CA . THR A 1 85 ? 2.051 0.202 -9.305 1.00 95.38 85 THR A CA 1
ATOM 624 C C . THR A 1 85 ? 1.951 0.385 -7.792 1.00 95.38 85 THR A C 1
ATOM 626 O O . THR A 1 85 ? 2.616 1.242 -7.211 1.00 95.38 85 THR A O 1
ATOM 629 N N . TYR A 1 86 ? 1.117 -0.422 -7.139 1.00 95.44 86 TYR A N 1
ATOM 630 C CA . TYR A 1 86 ? 0.979 -0.474 -5.685 1.00 95.44 86 TYR A CA 1
ATOM 631 C C . TYR A 1 86 ? 1.669 -1.710 -5.113 1.00 95.44 86 TYR A C 1
ATOM 633 O O . TYR A 1 86 ? 1.491 -2.819 -5.613 1.00 95.44 86 TYR A O 1
ATOM 641 N N . HIS A 1 87 ? 2.373 -1.525 -3.996 1.00 95.88 87 HIS A N 1
ATOM 642 C CA . HIS A 1 87 ? 2.970 -2.609 -3.217 1.00 95.88 87 HIS A CA 1
ATOM 643 C C . HIS A 1 87 ? 2.174 -2.806 -1.924 1.00 95.88 87 HIS A C 1
ATOM 645 O O . HIS A 1 87 ? 2.024 -1.878 -1.125 1.00 95.88 87 HIS A O 1
ATOM 651 N N . ARG A 1 88 ? 1.654 -4.014 -1.707 1.00 94.69 88 ARG A N 1
ATOM 652 C CA . ARG A 1 88 ? 0.836 -4.374 -0.545 1.00 94.69 88 ARG A CA 1
ATOM 653 C C . ARG A 1 88 ? 1.559 -5.401 0.318 1.00 94.69 88 ARG A C 1
ATOM 655 O O . ARG A 1 88 ? 2.008 -6.427 -0.175 1.00 94.69 88 ARG A O 1
ATOM 662 N N . ILE A 1 89 ? 1.608 -5.153 1.627 1.00 94.12 89 ILE A N 1
ATOM 663 C CA . ILE A 1 89 ? 2.101 -6.108 2.629 1.00 94.12 89 ILE A CA 1
ATOM 664 C C . ILE A 1 89 ? 0.877 -6.715 3.333 1.00 94.12 89 ILE A C 1
ATOM 666 O O . ILE A 1 89 ? 0.272 -6.048 4.177 1.00 94.12 89 ILE A O 1
ATOM 670 N N . PRO A 1 90 ? 0.447 -7.944 2.986 1.00 91.25 90 PRO A N 1
ATOM 671 C CA . PRO A 1 90 ? -0.819 -8.506 3.463 1.00 91.25 90 PRO A CA 1
ATOM 672 C C . PRO A 1 90 ? -0.823 -8.829 4.962 1.00 91.25 90 PRO A C 1
ATOM 674 O O . PRO A 1 90 ? -1.882 -8.814 5.592 1.00 91.25 90 PRO A O 1
ATOM 677 N N . HIS A 1 91 ? 0.337 -9.152 5.537 1.00 89.06 91 HIS A N 1
ATOM 678 C CA . HIS A 1 91 ? 0.490 -9.442 6.960 1.00 89.06 91 HIS A CA 1
ATOM 679 C C . HIS A 1 91 ? 1.926 -9.194 7.438 1.00 89.06 91 HIS A C 1
ATOM 681 O O . HIS A 1 91 ? 2.862 -9.120 6.647 1.00 89.06 91 HIS A O 1
ATOM 687 N N . GLY A 1 92 ? 2.102 -9.066 8.756 1.00 87.69 92 GLY A N 1
ATOM 688 C CA . GLY A 1 92 ? 3.423 -8.922 9.371 1.00 87.69 92 GLY A CA 1
ATOM 689 C C . GLY A 1 92 ? 4.231 -10.227 9.376 1.00 87.69 92 GLY A C 1
ATOM 690 O O . GLY A 1 92 ? 3.660 -11.314 9.273 1.00 87.69 92 GLY A O 1
ATOM 691 N N . ARG A 1 93 ? 5.551 -10.107 9.579 1.00 87.94 93 ARG A N 1
ATOM 692 C CA . ARG A 1 93 ? 6.558 -11.194 9.563 1.00 87.94 93 ARG A CA 1
ATOM 693 C C . ARG A 1 93 ? 6.128 -12.484 10.272 1.00 87.94 93 ARG A C 1
ATOM 695 O O . ARG A 1 93 ? 6.154 -13.555 9.685 1.00 87.94 93 ARG A O 1
ATOM 702 N N . SER A 1 94 ? 5.710 -12.375 11.532 1.00 81.31 94 SER A N 1
ATOM 703 C CA . SER A 1 94 ? 5.350 -13.527 12.381 1.00 81.31 94 SER A CA 1
ATOM 704 C C . SER A 1 94 ? 3.840 -13.711 12.546 1.00 81.31 94 SER A C 1
ATOM 706 O O . SER A 1 94 ? 3.402 -14.497 13.383 1.00 81.31 94 SER A O 1
ATOM 708 N N . SER A 1 95 ? 3.026 -12.948 11.812 1.00 72.38 95 SER A N 1
ATOM 709 C CA . SER A 1 95 ? 1.571 -13.051 11.903 1.00 72.38 95 SER A CA 1
ATOM 710 C C . SER A 1 95 ? 1.070 -14.025 10.839 1.00 72.38 95 SER A C 1
ATOM 712 O O . SER A 1 95 ? 1.162 -13.690 9.656 1.00 72.38 95 SER A O 1
ATOM 714 N N . PRO A 1 96 ? 0.522 -15.200 11.209 1.00 67.62 96 PRO A N 1
ATOM 715 C CA . PRO A 1 96 ? -0.200 -16.016 10.242 1.00 67.62 96 PRO A CA 1
ATOM 716 C C . PRO A 1 96 ? -1.361 -15.197 9.671 1.00 67.62 96 PRO A C 1
ATOM 718 O O . PRO A 1 96 ? -1.882 -14.306 10.354 1.00 67.62 96 PRO A O 1
ATOM 721 N N . LYS A 1 97 ? -1.769 -15.491 8.428 1.00 64.12 97 LYS A N 1
ATOM 722 C CA . LYS A 1 97 ? -2.976 -14.909 7.822 1.00 64.12 97 LYS A CA 1
ATOM 723 C C . LYS A 1 97 ? -4.127 -15.088 8.816 1.00 64.12 97 LYS A C 1
ATOM 725 O O . LYS A 1 97 ? -4.603 -16.203 9.012 1.00 64.12 97 LYS A O 1
ATOM 730 N N . LYS A 1 98 ? -4.513 -14.014 9.514 1.00 65.44 98 LYS A N 1
ATOM 731 C CA . LYS A 1 98 ? -5.617 -14.073 10.475 1.00 65.44 98 LYS A CA 1
ATOM 732 C C . LYS A 1 98 ? -6.874 -14.479 9.708 1.00 65.44 98 LYS A C 1
ATOM 734 O O . LYS A 1 98 ? -7.069 -14.060 8.569 1.00 65.44 98 LYS A O 1
ATOM 739 N N . HIS A 1 99 ? -7.725 -15.292 10.328 1.00 59.81 99 HIS A N 1
ATOM 740 C CA . HIS A 1 99 ? -9.062 -15.551 9.805 1.00 59.81 99 HIS A CA 1
ATOM 741 C C . HIS A 1 99 ? -9.864 -14.243 9.887 1.00 59.81 99 HIS A C 1
ATOM 743 O O . HIS A 1 99 ? -10.375 -13.883 10.943 1.00 59.81 99 HIS A O 1
ATOM 749 N N . GLY A 1 100 ? -9.872 -13.490 8.785 1.00 71.81 100 GLY A N 1
ATOM 750 C CA . GLY A 1 100 ? -10.491 -12.171 8.661 1.00 71.81 100 GLY A CA 1
ATOM 751 C C . GLY A 1 100 ? -9.602 -11.198 7.885 1.00 71.81 100 GLY A C 1
ATOM 752 O O . GLY A 1 100 ? -8.388 -11.161 8.083 1.00 71.81 100 GLY A O 1
ATOM 753 N N . SER A 1 101 ? -10.200 -10.407 6.993 1.00 77.38 101 SER A N 1
ATOM 754 C CA . SER A 1 101 ? -9.478 -9.377 6.241 1.00 77.38 101 SER A CA 1
ATOM 755 C C . SER A 1 101 ? -8.959 -8.299 7.203 1.00 77.38 101 SER A C 1
ATOM 757 O O . SER A 1 101 ? -9.767 -7.697 7.914 1.00 77.38 101 SER A O 1
ATOM 759 N N . PRO A 1 102 ? -7.639 -8.044 7.270 1.00 83.00 102 PRO A N 1
ATOM 760 C CA . PRO A 1 102 ? -7.102 -6.975 8.103 1.00 83.00 102 PRO A CA 1
ATOM 761 C C . PRO A 1 102 ? -7.587 -5.607 7.606 1.00 83.00 102 PRO A C 1
ATOM 763 O O . PRO A 1 102 ? -7.881 -5.437 6.422 1.00 83.00 102 PRO A O 1
ATOM 766 N N . VAL A 1 103 ? -7.642 -4.624 8.510 1.00 89.81 103 VAL A N 1
ATOM 767 C CA . VAL A 1 103 ? -7.969 -3.236 8.152 1.00 89.81 103 VAL A CA 1
ATOM 768 C C . VAL A 1 103 ? -6.892 -2.705 7.194 1.00 89.81 103 VAL A C 1
ATOM 770 O O . VAL A 1 103 ? -5.714 -2.726 7.561 1.00 89.81 103 VAL A O 1
ATOM 773 N N . PRO A 1 104 ? -7.252 -2.251 5.979 1.00 92.00 104 PRO A N 1
ATOM 774 C CA . PRO A 1 104 ? -6.281 -1.729 5.026 1.00 92.00 104 PRO A CA 1
ATOM 775 C C . PRO A 1 104 ? -5.796 -0.337 5.447 1.00 92.00 104 PRO A C 1
ATOM 777 O O . PRO A 1 104 ? -6.583 0.502 5.881 1.00 92.00 104 PRO A O 1
ATOM 780 N N . VAL A 1 105 ? -4.497 -0.085 5.277 1.00 94.94 105 VAL A N 1
ATOM 781 C CA . VAL A 1 105 ? -3.867 1.225 5.491 1.00 94.94 105 VAL A CA 1
ATOM 782 C C . VAL A 1 105 ? -3.155 1.624 4.205 1.00 94.94 105 VAL A C 1
ATOM 784 O O . VAL A 1 105 ? -2.376 0.838 3.669 1.00 94.94 105 VAL A O 1
ATOM 787 N N . LEU A 1 106 ? -3.424 2.836 3.720 1.00 95.56 106 LEU A N 1
ATOM 788 C CA . LEU A 1 106 ? -2.755 3.413 2.557 1.00 95.56 106 LEU A CA 1
ATOM 789 C C . LEU A 1 106 ? -1.677 4.389 3.025 1.00 95.56 106 LEU A C 1
ATOM 791 O O . LEU A 1 106 ? -1.963 5.321 3.776 1.00 95.56 106 LEU A O 1
ATOM 795 N N . LEU A 1 107 ? -0.447 4.177 2.566 1.00 95.12 107 LEU A N 1
ATOM 796 C CA . LEU A 1 107 ? 0.677 5.071 2.816 1.00 95.12 107 LEU A CA 1
ATOM 797 C C . LEU A 1 107 ? 1.024 5.776 1.510 1.00 95.12 107 LEU A C 1
ATOM 799 O O . LEU A 1 107 ? 1.420 5.130 0.546 1.00 95.12 107 LEU A O 1
ATOM 803 N N . GLN A 1 108 ? 0.866 7.096 1.494 1.00 94.19 108 GLN A N 1
ATOM 804 C CA . GLN A 1 108 ? 1.185 7.931 0.344 1.00 94.19 108 GLN A CA 1
ATOM 805 C C . GLN A 1 108 ? 2.409 8.779 0.677 1.00 94.19 108 GLN A C 1
ATOM 807 O O . GLN A 1 108 ? 2.425 9.490 1.685 1.00 94.19 108 GLN A O 1
ATOM 812 N N . HIS A 1 109 ? 3.440 8.703 -0.161 1.00 90.06 109 HIS A N 1
ATOM 813 C CA . HIS A 1 109 ? 4.573 9.612 -0.047 1.00 90.06 109 HIS A CA 1
ATOM 814 C C . HIS A 1 109 ? 4.171 11.014 -0.522 1.00 90.06 109 HIS A C 1
ATOM 816 O O . HIS A 1 109 ? 3.241 11.190 -1.309 1.00 90.06 109 HIS A O 1
ATOM 822 N N . TRP A 1 110 ? 4.901 12.022 -0.061 1.00 90.38 110 TRP A N 1
ATOM 823 C CA . TRP A 1 110 ? 4.765 13.391 -0.549 1.00 90.38 110 TRP A CA 1
ATOM 824 C C . TRP A 1 110 ? 5.950 13.773 -1.435 1.00 90.38 110 TRP A C 1
ATOM 826 O O . TRP A 1 110 ? 6.971 13.082 -1.464 1.00 90.38 110 TRP A O 1
ATOM 836 N N . TYR A 1 111 ? 5.786 14.861 -2.174 1.00 87.56 111 TYR A N 1
ATOM 837 C CA . TYR A 1 111 ? 6.854 15.475 -2.947 1.00 87.56 111 TYR A CA 1
ATOM 838 C C . TYR A 1 111 ? 7.727 16.340 -2.025 1.00 87.56 111 TYR A C 1
ATOM 840 O O . TYR A 1 111 ? 7.195 17.038 -1.159 1.00 87.56 111 TYR A O 1
ATOM 848 N N . ARG A 1 112 ? 9.048 16.296 -2.216 1.00 59.81 112 ARG A N 1
ATOM 849 C CA . ARG A 1 112 ? 10.012 17.198 -1.578 1.00 59.81 112 ARG A CA 1
ATOM 850 C C . ARG A 1 112 ? 10.800 17.938 -2.644 1.00 59.81 112 ARG A C 1
ATOM 852 O O . ARG A 1 112 ? 11.237 17.258 -3.594 1.00 59.81 112 ARG A O 1
#

Sequence (112 aa):
AALGGMGCSRLAAVSLLVMIAVLLLLCLGASCFVAGVRFTPTSERVGGPYMNDNDGPIPIEEYITQHGYPVEVHEITTQDGYILTYHRIPHGRSSPKKHGSPVPVLLQHWYR

Foldseek 3Di:
DDDDDDDPPVVVVVVVVVVVVVVVVVVVVVVPPVVPPPPPPPPPPPDDQDADPVRHRDDPCVVCVVVQFDWDWDWDQDPVGDTDIDIDGQDDRPDDNPPDRDDDDDDDDDDD

Radius of gyration: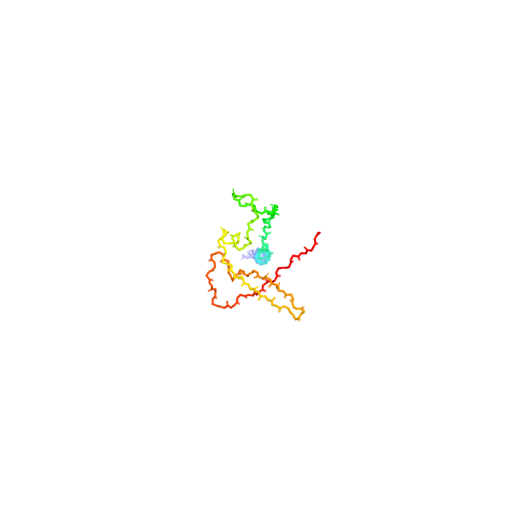 31.31 Å; chains: 1; bounding box: 46×33×109 Å

pLDDT: mean 76.47, std 17.22, range [41.06, 97.69]

Secondary structure (DSSP, 8-state):
------SHHHHHHHHHHHHHHHHHHHHHHHTTTT-------------SPPBPTTSSBPPHHHHHHHTT---EEEEEE-TTS-EEEEEE--S-TT----SSPPPP--------

InterPro domains:
  IPR006693 Partial AB-hydrolase lipase domain [PF04083] (60-109)
  IPR029058 Alpha/Beta hydrolase fold [G3DSA:3.40.50.1820] (49-111)
  IPR029058 Alpha/Beta hydrolase fold [SSF53474] (55-110)

Organism: NCBI:txid36148